Protein AF-A0AB33KJV0-F1 (afdb_monomer_lite)

Secondary structure (DSSP, 8-state):
----------------S----HHHHHHHHHHHHHH-EE-TTSSEEEESTT--TTT-HHHHHHHHHHHHHTT--EEPPPBTB-TT-EEEE--HHHHHHHTTT-

Organism: NCBI:txid3231512

pLDDT: mean 81.61, std 14.83, range [42.12, 93.19]

Foldseek 3Di:
DDDDDDDDPDPDDDDDDQDQDVVLLVLLLVQLLVAWDQDPVNFKTKGNFPDACPPCVPVLVSNVVSCVSNVWDWDQDDPPTHNSITITTDDVNSVVVNVVSD

Sequence (102 aa):
MTPLSSGDDQTDKPTGTDQLDQETVNRFCKIWADTGFNDPEDAHYVLFDGYTLDEDPEARAELLTLVRTLGLEHVDNPPGAAAGEVWVRTDPRIDAELGNWA

Radius of gyration: 19.05 Å; chains: 1; bounding box: 31×39×66 Å

Structure (mmCIF, N/CA/C/O backbone):
data_AF-A0AB33KJV0-F1
#
_entry.id   AF-A0AB33KJV0-F1
#
loop_
_atom_site.group_PDB
_atom_site.id
_atom_site.type_symbol
_atom_site.label_atom_id
_atom_site.label_alt_id
_atom_site.label_comp_id
_atom_site.label_asym_id
_atom_site.label_entity_id
_atom_site.label_seq_id
_atom_site.pdbx_PDB_ins_code
_atom_site.Cartn_x
_atom_site.Cartn_y
_atom_site.Cartn_z
_atom_site.occupancy
_atom_site.B_iso_or_equiv
_atom_site.auth_seq_id
_atom_site.auth_comp_id
_atom_site.auth_asym_id
_atom_site.auth_atom_id
_atom_site.pdbx_PDB_model_num
ATOM 1 N N . MET A 1 1 ? -14.574 23.330 52.990 1.00 47.62 1 MET A N 1
ATOM 2 C CA . MET A 1 1 ? -14.640 23.956 51.654 1.00 47.62 1 MET A CA 1
ATOM 3 C C . MET A 1 1 ? -13.831 23.078 50.724 1.00 47.62 1 MET A C 1
ATOM 5 O O . MET A 1 1 ? -12.613 23.085 50.806 1.00 47.62 1 MET A O 1
ATOM 9 N N . THR A 1 2 ? -14.508 22.235 49.958 1.00 48.59 2 THR A N 1
ATOM 10 C CA . THR A 1 2 ? -13.897 21.313 48.992 1.00 48.59 2 THR A CA 1
ATOM 11 C C . THR A 1 2 ? -13.881 22.018 47.636 1.00 48.59 2 THR A C 1
ATOM 13 O O . THR A 1 2 ? -14.916 22.595 47.291 1.00 48.59 2 THR A O 1
ATOM 16 N N . PRO A 1 3 ? -12.782 22.030 46.864 1.00 57.38 3 PRO A N 1
ATOM 17 C CA . PRO A 1 3 ? -12.858 22.481 45.484 1.00 57.38 3 PRO A CA 1
ATOM 18 C C . PRO A 1 3 ? -13.557 21.420 44.621 1.00 57.38 3 PRO A C 1
ATOM 20 O O . PRO A 1 3 ? -13.321 20.221 44.768 1.00 57.38 3 PRO A O 1
ATOM 23 N N . LEU A 1 4 ? -14.444 21.895 43.746 1.00 53.25 4 LEU A N 1
ATOM 24 C CA . LEU A 1 4 ? -15.029 21.154 42.633 1.00 53.25 4 LEU A CA 1
ATOM 25 C C . LEU A 1 4 ? -13.933 20.918 41.584 1.00 53.25 4 LEU A C 1
ATOM 27 O O . LEU A 1 4 ? -13.458 21.878 40.980 1.00 53.25 4 LEU A O 1
ATOM 31 N N . SER A 1 5 ? -13.551 19.662 41.353 1.00 50.78 5 SER A N 1
ATOM 32 C CA . SER A 1 5 ? -12.920 19.279 40.089 1.00 50.78 5 SER A CA 1
ATOM 33 C C . SER A 1 5 ? -14.026 19.182 39.044 1.00 50.78 5 SER A C 1
ATOM 35 O O . SER A 1 5 ? -14.888 18.307 39.137 1.00 50.78 5 SER A O 1
ATOM 37 N N . SER A 1 6 ? -14.032 20.124 38.097 1.00 57.28 6 SER A N 1
ATOM 38 C CA . SER A 1 6 ? -14.775 19.997 36.842 1.00 57.28 6 SER A CA 1
ATOM 39 C C . SER A 1 6 ? -14.405 18.670 36.204 1.00 57.28 6 SER A C 1
ATOM 41 O O . SER A 1 6 ? -13.223 18.395 36.019 1.00 57.28 6 SER A O 1
ATOM 43 N N . GLY A 1 7 ? -15.423 17.864 35.913 1.00 51.88 7 GLY A N 1
ATOM 44 C CA . GLY A 1 7 ? -15.266 16.634 35.164 1.00 51.88 7 GLY A CA 1
ATOM 45 C C . GLY A 1 7 ? -14.608 16.923 33.824 1.00 51.88 7 GLY A C 1
ATOM 46 O O . GLY A 1 7 ? -15.118 17.724 33.040 1.00 51.88 7 GLY A O 1
ATOM 47 N N . ASP A 1 8 ? -13.472 16.267 33.611 1.00 49.06 8 ASP A N 1
ATOM 48 C CA . ASP A 1 8 ? -12.983 15.883 32.301 1.00 49.06 8 ASP A CA 1
ATOM 49 C C . ASP A 1 8 ? -14.159 15.403 31.443 1.00 49.06 8 ASP A C 1
ATOM 51 O O . ASP A 1 8 ? -14.937 14.527 31.837 1.00 49.06 8 ASP A O 1
ATOM 55 N N . ASP A 1 9 ? -14.292 16.040 30.284 1.00 49.50 9 ASP A N 1
ATOM 56 C CA . ASP A 1 9 ? -15.187 15.653 29.208 1.00 49.50 9 ASP A CA 1
ATOM 57 C C . ASP A 1 9 ? -14.784 14.253 28.738 1.00 49.50 9 ASP A C 1
ATOM 59 O O . ASP A 1 9 ? -13.829 14.038 27.994 1.00 49.50 9 ASP A O 1
ATOM 63 N N . GLN A 1 10 ? -15.482 13.272 29.295 1.00 53.19 10 GLN A N 1
ATOM 64 C CA . GLN A 1 10 ? -15.349 11.870 28.970 1.00 53.19 10 GLN A CA 1
ATOM 65 C C . GLN A 1 10 ? -16.045 11.612 27.628 1.00 53.19 10 GLN A C 1
ATOM 67 O O . GLN A 1 10 ? -17.208 11.208 27.598 1.00 53.19 10 GLN A O 1
ATOM 72 N N . THR A 1 11 ? -15.329 11.772 26.513 1.00 55.00 11 THR A N 1
ATOM 73 C CA . THR A 1 11 ? -15.599 10.953 25.323 1.00 55.00 11 THR A CA 1
ATOM 74 C C . THR A 1 11 ? -14.868 9.627 25.464 1.00 55.00 11 THR A C 1
ATOM 76 O O . THR A 1 11 ? -13.700 9.467 25.116 1.00 55.00 11 THR A O 1
ATOM 79 N N . ASP A 1 12 ? -15.608 8.683 26.029 1.00 48.12 12 ASP A N 1
ATOM 80 C CA . ASP A 1 12 ? -15.352 7.252 26.024 1.00 48.12 12 ASP A CA 1
ATOM 81 C C . ASP A 1 12 ? -15.213 6.715 24.587 1.00 48.12 12 ASP A C 1
ATOM 83 O O . ASP A 1 12 ? -16.155 6.803 23.801 1.00 48.12 12 ASP A O 1
ATOM 87 N N . LYS A 1 13 ? -14.030 6.172 24.269 1.00 52.38 13 LYS A N 1
ATOM 88 C CA . LYS A 1 13 ? -13.837 4.775 23.833 1.00 52.38 13 LYS A CA 1
ATOM 89 C C . LYS A 1 13 ? -12.374 4.356 24.070 1.00 52.38 13 LYS A C 1
ATOM 91 O O . LYS A 1 13 ? -11.512 4.715 23.272 1.00 52.38 13 LYS A O 1
ATOM 96 N N . PRO A 1 14 ? -12.052 3.595 25.129 1.00 67.81 14 PRO A N 1
ATOM 97 C CA . PRO A 1 14 ? -10.741 2.964 25.266 1.00 67.81 14 PRO A CA 1
ATOM 98 C C . PRO A 1 14 ? -10.772 1.520 24.726 1.00 67.81 14 PRO A C 1
ATOM 100 O O . PRO A 1 14 ? -11.686 0.798 25.098 1.00 67.81 14 PRO A O 1
ATOM 103 N N . THR A 1 15 ? -9.788 1.125 23.889 1.00 46.06 15 THR A N 1
ATOM 104 C CA . THR A 1 15 ? -9.179 -0.229 23.652 1.00 46.06 15 THR A CA 1
ATOM 105 C C . THR A 1 15 ? -8.803 -0.401 22.166 1.00 46.06 15 THR A C 1
ATOM 107 O O . THR A 1 15 ? -9.675 -0.243 21.327 1.00 46.06 15 THR A O 1
ATOM 110 N N . GLY A 1 16 ? -7.588 -0.755 21.735 1.00 42.12 16 GLY A N 1
ATOM 111 C CA . GLY A 1 16 ? -6.451 -1.350 22.432 1.00 42.12 16 GLY A CA 1
ATOM 112 C C . GLY A 1 16 ? -5.116 -1.105 21.708 1.00 42.12 16 GLY A C 1
ATOM 113 O O . GLY A 1 16 ? -4.998 -0.256 20.839 1.00 42.12 16 GLY A O 1
ATOM 114 N N . THR A 1 17 ? -4.102 -1.840 22.132 1.00 48.47 17 THR A N 1
ATOM 115 C CA . THR A 1 17 ? -2.652 -1.758 21.873 1.00 48.47 17 THR A CA 1
ATOM 116 C C . THR A 1 17 ? -2.151 -1.855 20.409 1.00 48.47 17 THR A C 1
ATOM 118 O O . THR A 1 17 ? -1.069 -2.386 20.190 1.00 48.47 17 THR A O 1
ATOM 121 N N . ASP A 1 18 ? -2.881 -1.363 19.403 1.00 53.22 18 ASP A N 1
ATOM 122 C CA . ASP A 1 18 ? -2.648 -1.710 17.988 1.00 53.22 18 ASP A CA 1
ATOM 123 C C . ASP A 1 18 ? -3.180 -0.648 16.992 1.00 53.22 18 ASP A C 1
ATOM 125 O O . ASP A 1 18 ? -3.864 -0.959 16.024 1.00 53.22 18 ASP A O 1
ATOM 129 N N . GLN A 1 19 ? -2.946 0.643 17.248 1.00 61.69 19 GLN A N 1
ATOM 130 C CA . GLN A 1 19 ? -3.383 1.714 16.342 1.00 61.69 19 GLN A CA 1
ATOM 131 C C . GLN A 1 19 ? -2.229 2.101 15.411 1.00 61.69 19 GLN A C 1
ATOM 133 O O . GLN A 1 19 ? -1.271 2.735 15.851 1.00 61.69 19 GLN A O 1
ATOM 138 N N . LEU A 1 20 ? -2.307 1.706 14.139 1.00 73.69 20 LEU A N 1
ATOM 139 C CA . LEU A 1 20 ? -1.394 2.199 13.106 1.00 73.69 20 LEU A CA 1
ATOM 140 C C . LEU A 1 20 ? -1.591 3.711 12.918 1.00 73.69 20 LEU A C 1
ATOM 142 O O . LEU A 1 20 ? -2.713 4.214 13.008 1.00 73.69 20 LEU A O 1
ATOM 146 N N . ASP A 1 21 ? -0.506 4.441 12.651 1.00 85.50 21 ASP A N 1
ATOM 147 C CA . ASP A 1 21 ? -0.571 5.869 12.342 1.00 85.50 21 ASP A CA 1
ATOM 148 C C . ASP A 1 21 ? -1.465 6.109 11.118 1.00 85.50 21 ASP A C 1
ATOM 150 O O . ASP A 1 21 ? -1.093 5.785 9.989 1.00 85.50 21 ASP A O 1
ATOM 154 N N . GLN A 1 22 ? -2.638 6.709 11.332 1.00 84.44 22 GLN A N 1
ATOM 155 C CA . GLN A 1 22 ? -3.653 6.881 10.289 1.00 84.44 22 GLN A CA 1
ATOM 156 C C . GLN A 1 22 ? -3.134 7.679 9.085 1.00 84.44 22 GLN A C 1
ATOM 158 O O . GLN A 1 22 ? -3.489 7.378 7.950 1.00 84.44 22 GLN A O 1
ATOM 163 N N . GLU A 1 23 ? -2.271 8.678 9.303 1.00 89.38 23 GLU A N 1
ATOM 164 C CA . GLU A 1 23 ? -1.619 9.409 8.209 1.00 89.38 23 GLU A CA 1
ATOM 165 C C . GLU A 1 23 ? -0.711 8.500 7.372 1.00 89.38 23 GLU A C 1
ATOM 167 O O . GLU A 1 23 ? -0.697 8.596 6.145 1.00 89.38 23 GLU A O 1
ATOM 172 N N . THR A 1 24 ? 0.026 7.603 8.027 1.00 91.12 24 THR A N 1
ATOM 173 C CA . THR A 1 24 ? 0.911 6.630 7.378 1.00 91.12 24 THR A CA 1
ATOM 174 C C . THR A 1 24 ? 0.094 5.619 6.579 1.00 91.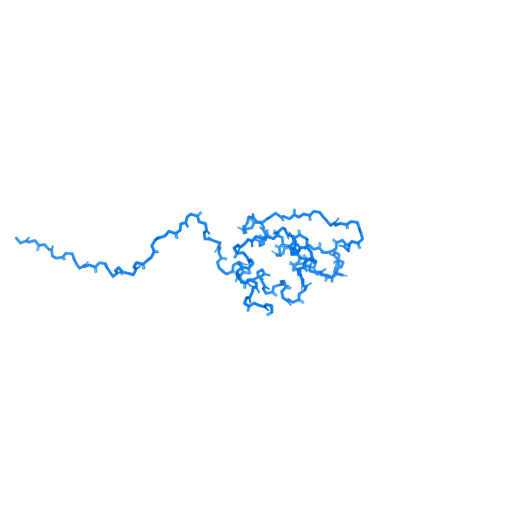12 24 THR A C 1
ATOM 176 O O . THR A 1 24 ? 0.421 5.354 5.424 1.00 91.12 24 THR A O 1
ATOM 179 N N . VAL A 1 25 ? -1.007 5.118 7.150 1.00 90.94 25 VAL A N 1
ATOM 180 C CA . VAL A 1 25 ? -1.940 4.218 6.456 1.00 90.94 25 VAL A CA 1
ATOM 181 C C . VAL A 1 25 ? -2.573 4.911 5.251 1.00 90.94 25 VAL A C 1
ATOM 183 O O . VAL A 1 25 ? -2.592 4.346 4.163 1.00 90.94 25 VAL A O 1
ATOM 186 N N . ASN A 1 26 ? -3.025 6.156 5.403 1.00 90.88 26 ASN A N 1
ATOM 187 C CA . ASN A 1 26 ? -3.630 6.937 4.323 1.00 90.88 26 ASN A CA 1
ATOM 188 C C . ASN A 1 26 ? -2.648 7.150 3.160 1.00 90.88 26 ASN A C 1
ATOM 190 O O . ASN A 1 26 ? -3.008 6.943 2.003 1.00 90.88 26 ASN A O 1
ATOM 194 N N . ARG A 1 27 ? -1.385 7.489 3.459 1.00 92.12 27 ARG A N 1
ATOM 195 C CA . ARG A 1 27 ? -0.332 7.608 2.437 1.00 92.12 27 ARG A CA 1
ATOM 196 C C . ARG A 1 27 ? -0.047 6.279 1.751 1.00 92.12 27 ARG A C 1
ATOM 198 O O . ARG A 1 27 ? 0.045 6.257 0.529 1.00 92.12 27 ARG A O 1
ATOM 205 N N . PHE A 1 28 ? 0.045 5.188 2.510 1.00 93.00 28 PHE A N 1
ATOM 206 C CA . PHE A 1 28 ? 0.231 3.852 1.948 1.00 93.00 28 PHE A CA 1
ATOM 207 C C . PHE A 1 28 ? -0.913 3.482 0.994 1.00 93.00 28 PHE A C 1
ATOM 209 O O . PHE A 1 28 ? -0.656 3.154 -0.160 1.00 93.00 28 PHE A O 1
ATOM 216 N N . CYS A 1 29 ? -2.167 3.614 1.442 1.00 91.25 29 CYS A N 1
ATOM 217 C CA . CYS A 1 29 ? -3.352 3.303 0.636 1.00 91.25 29 CYS A CA 1
ATOM 218 C C . CYS A 1 29 ? -3.429 4.175 -0.620 1.00 91.25 29 CYS A C 1
ATOM 220 O O . CYS A 1 29 ? -3.797 3.692 -1.684 1.00 91.25 29 CYS A O 1
ATOM 222 N N . LYS A 1 30 ? -3.029 5.448 -0.523 1.00 91.81 30 LYS A N 1
ATOM 223 C CA . LYS A 1 30 ? -2.964 6.353 -1.671 1.00 91.81 30 LYS A CA 1
ATOM 224 C C . LYS A 1 30 ? -1.940 5.899 -2.715 1.00 91.81 30 LYS A C 1
ATOM 226 O O . LYS A 1 30 ? -2.254 5.920 -3.897 1.00 91.81 30 LYS A O 1
ATOM 231 N N . ILE A 1 31 ? -0.731 5.515 -2.296 1.00 91.88 31 ILE A N 1
ATOM 232 C CA . ILE A 1 31 ? 0.309 5.012 -3.214 1.00 91.88 31 ILE A CA 1
ATOM 233 C C . ILE A 1 31 ? -0.144 3.695 -3.845 1.00 91.88 31 ILE A C 1
ATOM 235 O O . ILE A 1 31 ? 0.004 3.507 -5.051 1.00 91.88 31 ILE A O 1
ATOM 239 N N . TRP A 1 32 ? -0.734 2.807 -3.042 1.00 92.62 32 TRP A N 1
ATOM 240 C CA . TRP A 1 32 ? -1.316 1.558 -3.522 1.00 92.62 32 TRP A CA 1
ATOM 241 C C . TRP A 1 32 ? -2.404 1.804 -4.570 1.00 92.62 32 TRP A C 1
ATOM 243 O O . TRP A 1 32 ? -2.354 1.202 -5.629 1.00 92.62 32 TRP A O 1
ATOM 253 N N . ALA A 1 33 ? -3.327 2.737 -4.336 1.00 91.12 33 ALA A N 1
ATOM 254 C CA . ALA A 1 33 ? -4.406 3.023 -5.281 1.00 91.12 33 ALA A CA 1
ATOM 255 C C . ALA A 1 33 ? -3.907 3.632 -6.606 1.00 91.12 33 ALA A C 1
ATOM 257 O O . ALA A 1 33 ? -4.570 3.503 -7.630 1.00 91.12 33 ALA A O 1
ATOM 258 N N . ASP A 1 34 ? -2.758 4.315 -6.589 1.00 90.25 34 ASP A N 1
ATOM 259 C CA . ASP A 1 34 ? -2.169 4.949 -7.773 1.00 90.25 34 ASP A CA 1
ATOM 260 C C . ASP A 1 34 ? -1.321 3.973 -8.608 1.00 90.25 34 ASP A C 1
ATOM 262 O O . ASP A 1 34 ? -1.316 4.044 -9.834 1.00 90.25 34 ASP A O 1
ATOM 266 N N . THR A 1 35 ? -0.621 3.045 -7.947 1.00 90.12 35 THR A N 1
ATOM 267 C CA . THR A 1 35 ? 0.454 2.243 -8.566 1.00 90.12 35 THR A CA 1
ATOM 268 C C . THR A 1 35 ? 0.320 0.734 -8.371 1.00 90.12 35 THR A C 1
ATOM 270 O O . THR A 1 35 ? 1.180 -0.022 -8.826 1.00 90.12 35 THR A O 1
ATOM 273 N N . GLY A 1 36 ? -0.691 0.280 -7.638 1.00 90.25 36 GLY A N 1
ATOM 274 C CA . GLY A 1 36 ? -0.757 -1.069 -7.100 1.00 90.25 36 GLY A CA 1
ATOM 275 C C . GLY A 1 36 ? -2.126 -1.726 -7.202 1.00 90.25 36 GLY A C 1
ATOM 276 O O . GLY A 1 36 ? -3.100 -1.160 -7.694 1.00 90.25 36 GLY A O 1
ATOM 277 N N . PHE A 1 37 ? -2.166 -2.976 -6.756 1.00 90.12 37 PHE A N 1
ATOM 278 C CA . PHE A 1 37 ? -3.350 -3.822 -6.715 1.00 90.12 37 PHE A CA 1
ATOM 279 C C . PHE A 1 37 ? -3.178 -4.924 -5.654 1.00 90.12 37 PHE A C 1
ATOM 281 O O . PHE A 1 37 ? -2.096 -5.104 -5.085 1.00 90.12 37 PHE A O 1
ATOM 288 N N . ASN A 1 38 ? -4.251 -5.651 -5.342 1.00 89.69 38 ASN A N 1
ATOM 289 C CA . ASN A 1 38 ? -4.164 -6.857 -4.517 1.00 89.69 38 ASN A CA 1
ATOM 290 C C . ASN A 1 38 ? -3.826 -8.055 -5.398 1.00 89.69 38 ASN A C 1
ATOM 292 O O . ASN A 1 38 ? -4.470 -8.268 -6.427 1.00 89.69 38 ASN A O 1
ATOM 296 N N . ASP A 1 39 ? -2.854 -8.859 -4.975 1.00 88.44 39 ASP A N 1
ATOM 297 C CA . ASP A 1 39 ? -2.595 -10.159 -5.589 1.00 88.44 39 ASP A CA 1
ATOM 298 C C . ASP A 1 39 ? -3.894 -11.000 -5.646 1.00 88.44 39 ASP A C 1
ATOM 300 O O . ASP A 1 39 ? -4.720 -10.899 -4.740 1.00 88.44 39 ASP A O 1
ATOM 304 N N . PRO A 1 40 ? -4.111 -11.832 -6.683 1.00 85.69 40 PRO A N 1
ATOM 305 C CA . PRO A 1 40 ? -5.310 -12.667 -6.824 1.00 85.69 40 PRO A CA 1
ATOM 306 C C . PRO A 1 40 ? -5.611 -13.615 -5.651 1.00 85.69 40 PRO A C 1
ATOM 308 O O . PRO A 1 40 ? -6.733 -14.116 -5.571 1.00 85.69 40 PRO A O 1
ATOM 311 N N . GLU A 1 41 ? -4.645 -13.909 -4.777 1.00 87.75 41 GLU A N 1
ATOM 312 C CA . GLU A 1 41 ? -4.859 -14.679 -3.547 1.00 87.75 41 GLU A CA 1
ATOM 313 C C . GLU A 1 41 ? -5.193 -13.792 -2.328 1.00 87.75 41 GLU A C 1
ATOM 315 O O . GLU A 1 41 ? -5.359 -14.318 -1.226 1.00 87.75 41 GLU A O 1
ATOM 320 N N . ASP A 1 42 ? -5.253 -12.463 -2.499 1.00 86.00 42 ASP A N 1
ATOM 321 C CA . ASP A 1 42 ? -5.394 -11.436 -1.449 1.00 86.00 42 ASP A CA 1
ATOM 322 C C . ASP A 1 42 ? -4.371 -11.610 -0.302 1.00 86.00 42 ASP A C 1
ATOM 324 O O . ASP A 1 42 ? -4.570 -11.210 0.849 1.00 86.00 42 ASP A O 1
ATOM 328 N N . ALA A 1 43 ? -3.231 -12.229 -0.621 1.00 90.06 43 ALA A N 1
ATOM 329 C CA . ALA A 1 43 ? -2.155 -12.513 0.324 1.00 90.06 43 ALA A CA 1
ATOM 330 C C . ALA A 1 43 ? -1.107 -11.390 0.379 1.00 90.06 43 ALA A C 1
ATOM 332 O O . ALA A 1 43 ? -0.426 -11.225 1.398 1.00 90.06 43 ALA A O 1
ATOM 333 N N . HIS A 1 44 ? -0.987 -10.607 -0.700 1.00 92.75 44 HIS A N 1
ATOM 334 C CA . HIS A 1 44 ? -0.018 -9.521 -0.813 1.00 92.75 44 HIS A CA 1
ATOM 335 C C . HIS A 1 44 ? -0.614 -8.291 -1.510 1.00 92.75 44 HIS A C 1
ATOM 337 O O . HIS A 1 44 ? -1.342 -8.402 -2.494 1.00 92.75 44 HIS A O 1
ATOM 343 N N . TYR A 1 45 ? -0.246 -7.112 -1.017 1.00 92.50 45 TYR A N 1
ATOM 344 C CA . TYR A 1 45 ? -0.373 -5.847 -1.724 1.00 92.50 45 TYR A CA 1
ATOM 345 C C . TYR A 1 45 ? 0.806 -5.724 -2.691 1.00 92.50 45 TYR A C 1
ATOM 347 O O . TYR A 1 45 ? 1.964 -5.724 -2.259 1.00 92.50 45 TYR A O 1
ATOM 355 N N . VAL A 1 46 ? 0.514 -5.620 -3.984 1.00 92.31 46 VAL A N 1
ATOM 356 C CA . VAL A 1 46 ? 1.508 -5.390 -5.037 1.00 92.31 46 VAL A CA 1
ATOM 357 C C . VAL A 1 46 ? 1.500 -3.901 -5.353 1.00 92.31 46 VAL A C 1
ATOM 359 O O . VAL A 1 46 ? 0.471 -3.365 -5.748 1.00 92.31 46 VAL A O 1
ATOM 362 N N . LEU A 1 47 ? 2.619 -3.211 -5.139 1.00 92.75 47 LEU A N 1
ATOM 363 C CA . LEU A 1 47 ? 2.779 -1.788 -5.450 1.00 92.75 47 LEU A CA 1
ATOM 364 C C . LEU A 1 47 ? 3.841 -1.590 -6.524 1.00 92.75 47 LEU A C 1
ATOM 366 O O . LEU A 1 47 ? 4.793 -2.372 -6.596 1.00 92.75 47 LEU A O 1
ATOM 370 N N . PHE A 1 48 ? 3.715 -0.501 -7.286 1.00 90.50 48 PHE A N 1
ATOM 371 C CA . PHE A 1 48 ? 4.589 -0.204 -8.420 1.00 90.50 48 PHE A CA 1
ATOM 372 C C . PHE A 1 48 ? 4.572 -1.328 -9.471 1.00 90.50 48 PHE A C 1
ATOM 374 O O . PHE A 1 48 ? 5.625 -1.769 -9.934 1.00 90.50 48 PHE A O 1
ATOM 381 N N . ASP A 1 49 ? 3.373 -1.806 -9.821 1.00 86.62 49 ASP A N 1
ATOM 382 C CA . ASP A 1 49 ? 3.178 -2.844 -10.840 1.00 86.62 49 ASP A CA 1
ATOM 383 C C . ASP A 1 49 ? 3.884 -2.470 -12.148 1.00 86.62 49 ASP A C 1
ATOM 385 O O . ASP A 1 49 ? 3.657 -1.400 -12.713 1.00 86.62 49 ASP A O 1
ATOM 389 N N . GLY A 1 50 ? 4.778 -3.341 -12.619 1.00 83.00 50 GLY A N 1
ATOM 390 C CA . GLY A 1 50 ? 5.530 -3.123 -13.852 1.00 83.00 50 GLY A CA 1
ATOM 391 C C . GLY A 1 50 ? 6.619 -2.043 -13.793 1.00 83.00 50 GLY A C 1
ATOM 392 O O . GLY A 1 50 ? 7.305 -1.858 -14.800 1.00 83.00 50 GLY A O 1
ATOM 393 N N . TYR A 1 51 ? 6.836 -1.374 -12.655 1.00 86.69 51 TYR A N 1
ATOM 394 C CA . TYR A 1 51 ? 7.908 -0.385 -12.517 1.00 86.69 51 TYR A CA 1
ATOM 395 C C . TYR A 1 51 ? 9.275 -1.057 -12.372 1.00 86.69 51 TYR A C 1
ATOM 397 O O . TYR A 1 51 ? 9.464 -2.112 -11.752 1.00 86.69 51 TYR A O 1
ATOM 405 N N . THR A 1 52 ? 10.284 -0.373 -12.889 1.00 86.94 52 THR A N 1
ATOM 406 C CA . THR A 1 52 ? 11.698 -0.681 -12.699 1.00 86.94 52 THR A CA 1
ATOM 407 C C . THR A 1 52 ? 12.287 0.098 -11.519 1.00 86.94 52 THR A C 1
ATOM 409 O O . THR A 1 52 ? 11.719 1.068 -11.026 1.00 86.94 52 THR A O 1
ATOM 412 N N . LEU A 1 53 ? 13.468 -0.316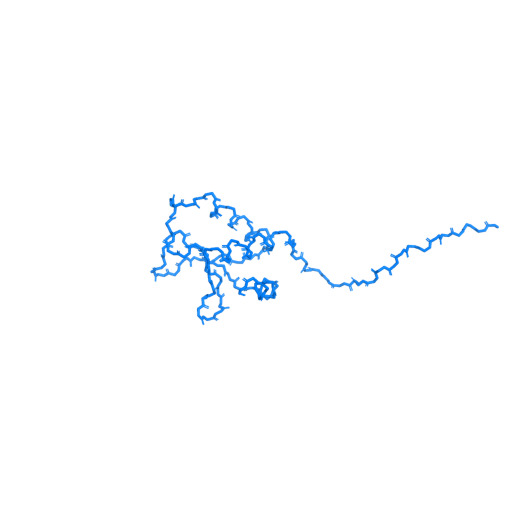 -11.048 1.00 83.56 53 LEU A N 1
ATOM 413 C CA . LEU A 1 53 ? 14.160 0.341 -9.929 1.00 83.56 53 LEU A CA 1
ATOM 414 C C . LEU A 1 53 ? 14.540 1.811 -10.195 1.00 83.56 53 LEU A C 1
ATOM 416 O O . LEU A 1 53 ? 14.842 2.523 -9.239 1.00 83.56 53 LEU A O 1
ATOM 420 N N . ASP A 1 54 ? 14.576 2.232 -11.462 1.00 86.31 54 ASP A N 1
ATOM 421 C CA . ASP A 1 54 ? 15.018 3.568 -11.885 1.00 86.31 54 ASP A CA 1
ATOM 422 C C . ASP A 1 54 ? 13.852 4.516 -12.199 1.00 86.31 54 ASP A C 1
ATOM 424 O O . ASP A 1 54 ? 14.063 5.722 -12.235 1.00 86.31 54 ASP A O 1
ATOM 428 N N . GLU A 1 55 ? 12.633 3.997 -12.396 1.00 87.56 55 GLU A N 1
ATOM 429 C CA . GLU A 1 55 ? 11.469 4.832 -12.730 1.00 87.56 55 GLU A CA 1
ATOM 430 C C . GLU A 1 55 ? 11.135 5.813 -11.605 1.00 87.56 55 GLU A C 1
ATOM 432 O O . GLU A 1 55 ? 11.109 7.017 -11.842 1.00 87.56 55 GLU A O 1
ATOM 437 N N . ASP A 1 56 ? 10.980 5.317 -10.373 1.00 86.56 56 ASP A N 1
ATOM 438 C CA . ASP A 1 56 ? 10.635 6.146 -9.213 1.00 86.56 56 ASP A CA 1
ATOM 439 C C . ASP A 1 56 ? 11.317 5.648 -7.921 1.00 86.56 56 ASP A C 1
ATOM 441 O O . ASP A 1 56 ? 10.673 5.138 -6.994 1.00 86.56 56 ASP A O 1
ATOM 445 N N . PRO A 1 57 ? 12.651 5.797 -7.808 1.00 87.75 57 PRO A N 1
ATOM 446 C CA . PRO A 1 57 ? 13.392 5.344 -6.632 1.00 87.75 57 PRO A CA 1
ATOM 447 C C . PRO A 1 57 ? 12.989 6.096 -5.354 1.00 87.75 57 PRO A C 1
ATOM 449 O O . PRO A 1 57 ? 13.060 5.530 -4.260 1.00 87.75 57 PRO A O 1
ATOM 452 N N . GLU A 1 58 ? 12.549 7.352 -5.476 1.00 89.81 58 GLU A N 1
ATOM 453 C CA . GLU A 1 58 ? 12.113 8.189 -4.352 1.00 89.81 58 GLU A CA 1
ATOM 454 C C . GLU A 1 58 ? 10.782 7.700 -3.768 1.00 89.81 58 GLU A C 1
ATOM 456 O O . GLU A 1 58 ? 10.699 7.440 -2.565 1.00 89.81 58 GLU A O 1
ATOM 461 N N . ALA A 1 59 ? 9.770 7.491 -4.617 1.00 88.38 59 ALA A N 1
ATOM 462 C CA . ALA A 1 59 ? 8.468 6.983 -4.188 1.00 88.38 59 ALA A CA 1
ATOM 463 C C . ALA A 1 59 ? 8.583 5.559 -3.622 1.00 88.38 59 ALA A C 1
ATOM 465 O O . ALA A 1 59 ? 7.983 5.235 -2.594 1.00 88.38 59 ALA A O 1
ATOM 466 N N . ARG A 1 60 ? 9.436 4.719 -4.221 1.00 89.88 60 ARG A N 1
ATOM 467 C CA . ARG A 1 60 ? 9.731 3.377 -3.706 1.00 89.88 60 ARG A CA 1
ATOM 468 C C . ARG A 1 60 ? 10.397 3.415 -2.328 1.00 89.88 60 ARG A C 1
ATOM 470 O O . ARG A 1 60 ? 10.041 2.637 -1.442 1.00 89.88 60 ARG A O 1
ATOM 477 N N . ALA A 1 61 ? 11.363 4.310 -2.118 1.00 91.69 61 ALA A N 1
ATOM 478 C CA . ALA A 1 61 ? 12.014 4.476 -0.819 1.00 91.69 61 ALA A CA 1
ATOM 479 C C . ALA A 1 61 ? 11.048 5.007 0.254 1.00 91.69 61 ALA A C 1
ATOM 481 O O . ALA A 1 61 ? 11.113 4.568 1.411 1.00 91.69 61 ALA A O 1
ATOM 482 N N . GLU A 1 62 ? 10.137 5.909 -0.123 1.00 91.75 62 GLU A N 1
ATOM 483 C CA . GLU A 1 62 ? 9.046 6.364 0.741 1.00 91.75 62 GLU A CA 1
ATOM 484 C C . GLU A 1 62 ? 8.147 5.189 1.135 1.00 91.75 62 GLU A C 1
ATOM 486 O O . GLU A 1 62 ? 7.966 4.941 2.329 1.00 91.75 62 GLU A O 1
ATOM 491 N N . LEU A 1 63 ? 7.676 4.398 0.168 1.00 92.00 63 LEU A N 1
ATOM 492 C CA . LEU A 1 63 ? 6.835 3.232 0.432 1.00 92.00 63 LEU A CA 1
ATOM 493 C C . LEU A 1 63 ? 7.503 2.244 1.395 1.00 92.00 63 LEU A C 1
ATOM 495 O O . LEU A 1 63 ? 6.904 1.852 2.393 1.00 92.00 63 LEU A O 1
ATOM 499 N N . LEU A 1 64 ? 8.766 1.883 1.156 1.00 91.25 64 LEU A N 1
ATOM 500 C CA . LEU A 1 64 ? 9.519 0.989 2.047 1.00 91.25 64 LEU A CA 1
ATOM 501 C C . LEU A 1 64 ? 9.692 1.569 3.457 1.00 91.25 64 LEU A C 1
ATOM 503 O O . LEU A 1 64 ? 9.881 0.835 4.431 1.00 91.25 64 LEU A O 1
ATOM 507 N N . THR A 1 65 ? 9.671 2.892 3.590 1.00 92.88 65 THR A N 1
ATOM 508 C CA . THR A 1 65 ? 9.665 3.560 4.892 1.00 92.88 65 THR A CA 1
ATOM 509 C C . THR A 1 65 ? 8.293 3.440 5.550 1.00 92.88 65 THR A C 1
ATOM 511 O O . THR A 1 65 ? 8.239 3.045 6.710 1.00 92.88 65 THR A O 1
ATOM 514 N N . LEU A 1 66 ? 7.198 3.678 4.819 1.00 92.38 66 LEU A N 1
ATOM 515 C CA . LEU A 1 66 ? 5.827 3.494 5.315 1.00 92.38 66 LEU A CA 1
ATOM 516 C C . LEU A 1 66 ? 5.584 2.052 5.776 1.00 92.38 66 LEU A C 1
ATOM 518 O O . LEU A 1 66 ? 5.133 1.846 6.896 1.00 92.38 66 LEU A O 1
ATOM 522 N N . VAL A 1 67 ? 5.963 1.060 4.967 1.00 91.88 67 VAL A N 1
ATOM 523 C CA . VAL A 1 67 ? 5.847 -0.376 5.284 1.00 91.88 67 VAL A CA 1
ATOM 524 C C . VAL A 1 67 ? 6.542 -0.707 6.606 1.00 91.88 67 VAL A C 1
ATOM 526 O O . VAL A 1 67 ? 5.948 -1.336 7.478 1.00 91.88 67 VAL A O 1
ATOM 529 N N . ARG A 1 68 ? 7.771 -0.211 6.806 1.00 90.69 68 ARG A N 1
ATOM 530 C CA . ARG A 1 68 ? 8.514 -0.398 8.064 1.00 90.69 68 ARG A CA 1
ATOM 531 C C . ARG A 1 68 ? 7.870 0.323 9.245 1.00 90.69 68 ARG A C 1
ATOM 533 O O . ARG A 1 68 ? 7.809 -0.252 10.326 1.00 90.69 68 ARG A O 1
ATOM 540 N N . THR A 1 69 ? 7.388 1.549 9.050 1.00 90.81 69 THR A N 1
ATOM 541 C CA . THR A 1 69 ? 6.692 2.327 10.089 1.00 90.81 69 THR A CA 1
ATOM 542 C C . THR A 1 69 ? 5.403 1.642 10.533 1.00 90.81 69 THR A C 1
ATOM 544 O O . THR A 1 69 ? 5.116 1.589 11.723 1.00 90.81 69 THR A O 1
ATOM 547 N N . LEU A 1 70 ? 4.657 1.069 9.588 1.00 88.94 70 LEU A N 1
ATOM 548 C CA . LEU A 1 70 ? 3.433 0.314 9.852 1.00 88.94 70 LEU A CA 1
ATOM 549 C C . LEU A 1 70 ? 3.710 -1.086 10.430 1.00 88.94 70 LEU A C 1
ATOM 551 O O . LEU A 1 70 ? 2.785 -1.772 10.855 1.00 88.94 70 LEU A O 1
ATOM 555 N N . GLY A 1 71 ? 4.972 -1.528 10.449 1.00 90.44 71 GLY A N 1
ATOM 556 C CA . GLY A 1 71 ? 5.342 -2.875 10.880 1.00 90.44 71 GLY A CA 1
ATOM 557 C C . GLY A 1 71 ? 4.834 -3.972 9.942 1.00 90.44 71 GLY A C 1
ATOM 558 O O . GLY A 1 71 ? 4.628 -5.099 10.385 1.00 90.44 71 GLY A O 1
ATOM 559 N N . LEU A 1 72 ? 4.610 -3.641 8.669 1.00 90.50 72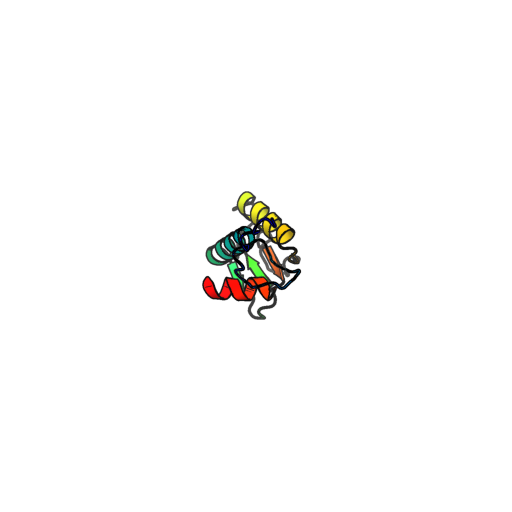 LEU A N 1
ATOM 560 C CA . LEU A 1 72 ? 4.189 -4.590 7.644 1.00 90.50 72 LEU A CA 1
ATOM 561 C C . LEU A 1 72 ? 5.385 -5.409 7.147 1.00 90.50 72 LEU A C 1
ATOM 563 O O . LEU A 1 72 ? 6.521 -4.930 7.087 1.00 90.50 72 LEU A O 1
ATOM 567 N N . GLU A 1 73 ? 5.117 -6.654 6.763 1.00 91.31 73 GLU A N 1
ATOM 568 C CA . GLU A 1 73 ? 6.132 -7.558 6.229 1.00 91.31 73 GLU A CA 1
ATOM 569 C C . GLU A 1 73 ? 6.317 -7.308 4.727 1.00 91.31 73 GLU A C 1
ATOM 571 O O . GLU A 1 73 ? 5.426 -7.577 3.925 1.00 91.31 73 GLU A O 1
ATOM 576 N N . HIS A 1 74 ? 7.482 -6.780 4.347 1.00 90.81 74 HIS A N 1
ATOM 577 C CA . HIS A 1 74 ? 7.911 -6.717 2.951 1.00 90.81 74 HIS A CA 1
ATOM 578 C C . HIS A 1 74 ? 8.455 -8.083 2.522 1.00 90.81 74 HIS A C 1
ATOM 580 O O . HIS A 1 74 ? 9.346 -8.616 3.188 1.00 90.81 74 HIS A O 1
ATOM 586 N N . VAL A 1 75 ? 7.952 -8.621 1.413 1.00 89.81 75 VAL A N 1
ATOM 587 C CA . VAL A 1 75 ? 8.392 -9.900 0.843 1.00 89.81 75 VAL A CA 1
ATOM 588 C C . VAL A 1 75 ? 9.207 -9.669 -0.426 1.00 89.81 75 VAL A C 1
ATOM 590 O O . VAL A 1 75 ? 9.024 -8.679 -1.130 1.00 89.81 75 VAL A O 1
ATOM 593 N N . ASP A 1 76 ? 10.135 -10.581 -0.709 1.00 86.62 76 ASP A N 1
ATOM 594 C CA . ASP A 1 76 ? 10.900 -10.540 -1.953 1.00 86.62 76 ASP A CA 1
ATOM 595 C C . ASP A 1 76 ? 9.997 -10.785 -3.167 1.00 86.62 76 ASP A C 1
ATOM 597 O O . ASP A 1 76 ? 9.066 -11.594 -3.127 1.00 86.62 76 ASP A O 1
ATOM 601 N N . ASN A 1 77 ? 10.319 -10.108 -4.268 1.00 83.94 77 ASN A N 1
ATOM 602 C CA . ASN A 1 77 ? 9.589 -10.211 -5.523 1.00 83.94 77 ASN A CA 1
ATOM 603 C C . ASN A 1 77 ? 9.560 -11.667 -6.027 1.00 83.94 77 ASN A C 1
ATOM 605 O O . ASN A 1 77 ? 10.617 -12.310 -6.123 1.00 83.94 77 ASN A O 1
ATOM 609 N N . PRO A 1 78 ? 8.380 -12.196 -6.399 1.00 83.81 78 PRO A N 1
ATOM 610 C CA . PRO A 1 78 ? 8.278 -13.523 -6.980 1.00 83.81 78 PRO A CA 1
ATOM 611 C C . PRO A 1 78 ? 8.987 -13.589 -8.342 1.00 83.81 78 PRO A C 1
ATOM 613 O O . PRO A 1 78 ? 9.206 -12.572 -9.009 1.00 83.81 78 PRO A O 1
ATOM 616 N N . PRO A 1 79 ? 9.350 -14.796 -8.805 1.00 82.81 79 PRO A N 1
ATOM 617 C CA . PRO A 1 79 ? 9.989 -14.963 -10.103 1.00 82.81 79 PRO A CA 1
ATOM 618 C C . PRO A 1 79 ? 9.061 -14.489 -11.228 1.00 82.81 79 PRO A C 1
ATOM 620 O O . PRO A 1 79 ? 8.020 -15.091 -11.478 1.00 82.81 79 PRO A O 1
ATOM 623 N N . GLY A 1 80 ? 9.474 -13.436 -11.934 1.00 82.19 80 GLY A N 1
ATOM 624 C CA . GLY A 1 80 ? 8.714 -12.835 -13.034 1.00 82.19 80 GLY A CA 1
ATOM 625 C C . GLY A 1 80 ? 8.161 -11.444 -12.729 1.00 82.19 80 GLY A C 1
ATOM 626 O O . GLY A 1 80 ? 7.831 -10.740 -13.678 1.00 82.19 80 GLY A O 1
ATOM 627 N N . ALA A 1 81 ? 8.135 -11.031 -11.458 1.00 85.12 81 ALA A N 1
ATOM 628 C CA . ALA A 1 81 ? 7.878 -9.645 -11.084 1.00 85.12 81 ALA A CA 1
ATOM 629 C C . ALA A 1 81 ? 9.069 -8.749 -11.470 1.00 85.12 81 ALA A C 1
ATOM 631 O O . ALA A 1 81 ? 10.240 -9.150 -11.394 1.00 85.12 81 ALA A O 1
ATOM 632 N N . ALA A 1 82 ? 8.773 -7.528 -11.894 1.00 86.56 82 ALA A N 1
ATOM 633 C CA . ALA A 1 82 ? 9.737 -6.470 -12.105 1.00 86.56 82 ALA A CA 1
ATOM 634 C C . ALA A 1 82 ? 10.462 -6.150 -10.793 1.00 86.56 82 ALA A C 1
ATOM 636 O O . ALA A 1 82 ? 9.893 -6.167 -9.705 1.00 86.56 82 ALA A O 1
ATOM 637 N N . ALA A 1 83 ? 11.752 -5.830 -10.896 1.00 85.50 83 ALA A N 1
ATOM 638 C CA . ALA A 1 83 ? 12.586 -5.558 -9.727 1.00 85.50 83 ALA A CA 1
ATOM 639 C C . ALA A 1 83 ? 12.166 -4.291 -8.954 1.00 85.50 83 ALA A C 1
ATOM 641 O O . ALA A 1 83 ? 12.583 -4.114 -7.809 1.00 85.50 83 ALA A O 1
ATOM 642 N N . GLY A 1 84 ? 11.406 -3.389 -9.589 1.00 85.88 84 GLY A N 1
ATOM 643 C CA . GLY A 1 84 ? 10.882 -2.182 -8.955 1.00 85.88 84 GLY A CA 1
ATOM 644 C C . GLY A 1 84 ? 9.612 -2.421 -8.141 1.00 85.88 84 GLY A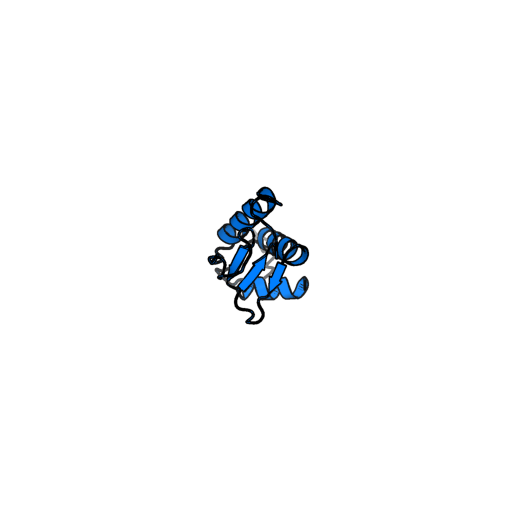 C 1
ATOM 645 O O . GLY A 1 84 ? 9.383 -1.656 -7.203 1.00 85.88 84 GLY A O 1
ATOM 646 N N . GLU A 1 85 ? 8.866 -3.496 -8.421 1.00 91.25 85 GLU A N 1
ATOM 647 C CA . GLU A 1 85 ? 7.659 -3.849 -7.671 1.00 91.25 85 GLU A CA 1
ATOM 648 C C . GLU A 1 85 ? 7.977 -4.036 -6.186 1.00 91.25 85 GLU A C 1
ATOM 650 O O . GLU A 1 85 ? 9.062 -4.489 -5.798 1.00 91.25 85 GLU A O 1
ATOM 655 N N . VAL A 1 86 ? 7.017 -3.686 -5.341 1.00 91.25 86 VAL A N 1
ATOM 656 C CA . VAL A 1 86 ? 7.115 -3.837 -3.893 1.00 91.25 86 VAL A CA 1
ATOM 657 C C . VAL A 1 86 ? 5.963 -4.705 -3.433 1.00 91.25 86 VAL A C 1
ATOM 659 O O . VAL A 1 86 ? 4.800 -4.342 -3.587 1.00 91.25 86 VAL A O 1
ATOM 662 N N . TRP A 1 87 ? 6.309 -5.849 -2.852 1.00 92.75 87 TRP A N 1
ATOM 663 C CA . TRP A 1 87 ? 5.350 -6.835 -2.388 1.00 92.75 87 TRP A CA 1
ATOM 664 C C . TRP A 1 87 ? 5.263 -6.762 -0.867 1.00 92.75 87 TRP A C 1
ATOM 666 O O . TRP A 1 87 ? 6.257 -6.918 -0.155 1.00 92.75 87 TRP A O 1
ATOM 676 N N . VAL A 1 88 ? 4.071 -6.486 -0.351 1.00 93.06 88 VAL A N 1
ATOM 677 C CA . VAL A 1 88 ? 3.833 -6.321 1.087 1.00 93.06 88 VAL A CA 1
ATOM 678 C C . VAL A 1 88 ? 2.760 -7.299 1.512 1.00 93.06 88 VAL A C 1
ATOM 680 O O . VAL A 1 88 ? 1.723 -7.394 0.869 1.00 93.06 88 VAL A O 1
ATOM 683 N N . ARG A 1 89 ? 2.981 -8.032 2.597 1.00 93.19 89 ARG A N 1
ATOM 684 C CA . ARG A 1 89 ? 1.989 -8.968 3.117 1.00 93.19 89 ARG A CA 1
ATOM 685 C C . ARG A 1 89 ? 0.712 -8.239 3.522 1.00 93.19 89 ARG A C 1
ATOM 687 O O . ARG A 1 89 ? 0.785 -7.189 4.168 1.00 93.19 89 ARG A O 1
ATOM 694 N N . THR A 1 90 ? -0.440 -8.807 3.166 1.00 91.19 90 THR A N 1
ATOM 695 C CA . THR A 1 90 ? -1.719 -8.233 3.575 1.00 91.19 90 THR A CA 1
ATOM 696 C C . THR A 1 90 ? -1.871 -8.246 5.088 1.00 91.19 90 THR A C 1
ATOM 698 O O . THR A 1 90 ? -1.414 -9.149 5.795 1.00 91.19 90 THR A O 1
ATOM 701 N N . ASP A 1 91 ? -2.499 -7.191 5.590 1.00 90.06 91 ASP A N 1
ATOM 702 C CA . ASP A 1 91 ? -2.735 -6.978 7.010 1.00 90.06 91 ASP A CA 1
ATOM 703 C C . ASP A 1 91 ? -4.175 -6.490 7.184 1.00 90.06 91 ASP A C 1
ATOM 705 O O . ASP A 1 91 ? -4.552 -5.514 6.528 1.00 90.06 91 ASP A O 1
ATOM 709 N N . PRO A 1 92 ? -4.981 -7.125 8.055 1.00 88.19 92 PRO A N 1
ATOM 710 C CA . PRO A 1 92 ? -6.402 -6.811 8.209 1.00 88.19 92 PRO A CA 1
ATOM 711 C C . PRO A 1 92 ? -6.663 -5.364 8.651 1.00 88.19 92 PRO A C 1
ATOM 713 O O . PRO A 1 92 ? -7.749 -4.837 8.416 1.00 88.19 92 PRO A O 1
ATOM 716 N N . ARG A 1 93 ? -5.684 -4.705 9.283 1.00 87.62 93 ARG A N 1
ATOM 717 C CA . ARG A 1 93 ? -5.778 -3.297 9.701 1.00 87.62 93 ARG A CA 1
ATOM 718 C C . ARG A 1 93 ? -5.665 -2.362 8.503 1.00 87.62 93 ARG A C 1
ATOM 720 O O . ARG A 1 93 ? -6.286 -1.308 8.497 1.00 87.62 93 ARG A O 1
ATOM 727 N N . ILE A 1 94 ? -4.884 -2.758 7.499 1.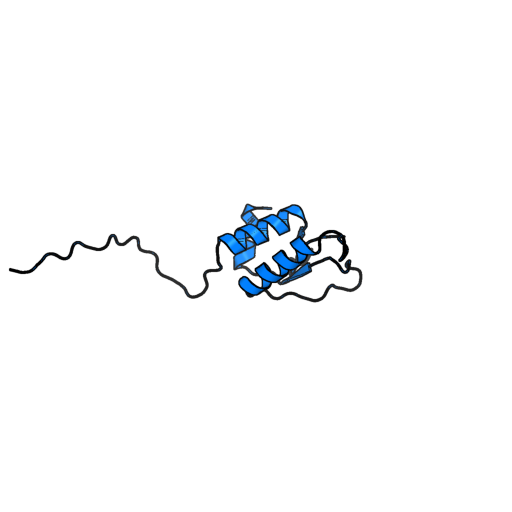00 89.00 94 ILE A N 1
ATOM 728 C CA . ILE A 1 94 ? -4.746 -2.039 6.231 1.00 89.00 94 ILE A CA 1
ATOM 729 C C . ILE A 1 94 ? -5.885 -2.403 5.279 1.00 89.00 94 ILE A C 1
ATOM 731 O O . ILE A 1 94 ? -6.403 -1.517 4.617 1.00 89.00 94 ILE A O 1
ATOM 735 N N . ASP A 1 95 ? -6.315 -3.665 5.244 1.00 87.50 95 ASP A N 1
ATOM 736 C CA . ASP A 1 95 ? -7.399 -4.154 4.379 1.00 87.50 95 ASP A CA 1
ATOM 737 C C . ASP A 1 95 ? -8.715 -3.399 4.622 1.00 87.50 95 ASP A C 1
ATOM 739 O O . ASP A 1 95 ? -9.352 -2.906 3.690 1.00 87.50 95 ASP A O 1
ATOM 743 N N . ALA A 1 96 ? -9.059 -3.198 5.900 1.00 86.81 96 ALA A N 1
ATOM 744 C CA . ALA A 1 96 ? -10.217 -2.402 6.297 1.00 86.81 96 ALA A CA 1
ATOM 745 C C . ALA A 1 96 ? -10.164 -0.964 5.751 1.00 86.81 96 ALA A C 1
ATOM 747 O O . ALA A 1 96 ? -11.199 -0.394 5.404 1.00 86.81 96 ALA A O 1
ATOM 748 N N . GLU A 1 97 ? -8.964 -0.387 5.660 1.00 87.69 97 GLU A N 1
ATOM 749 C CA . GLU A 1 97 ? -8.765 0.958 5.133 1.00 87.69 97 GLU A CA 1
ATOM 750 C C . GLU A 1 97 ? -8.743 0.963 3.606 1.00 87.69 97 GLU A C 1
ATOM 752 O O . GLU A 1 97 ? -9.408 1.808 3.012 1.00 87.69 97 GLU A O 1
ATOM 757 N N . LEU A 1 98 ? -8.063 0.006 2.970 1.00 84.31 98 LEU A N 1
ATOM 758 C CA . LEU A 1 98 ? -8.002 -0.178 1.516 1.00 84.31 98 LEU A CA 1
ATOM 759 C C . LEU A 1 98 ? -9.384 -0.347 0.888 1.00 84.31 98 LEU A C 1
ATOM 761 O O . LEU A 1 98 ? -9.629 0.203 -0.184 1.00 84.31 98 LEU A O 1
ATOM 765 N N . GLY A 1 99 ? -10.318 -1.001 1.583 1.00 81.19 99 GLY A N 1
ATOM 766 C CA . GLY A 1 99 ? -11.718 -1.088 1.160 1.00 81.1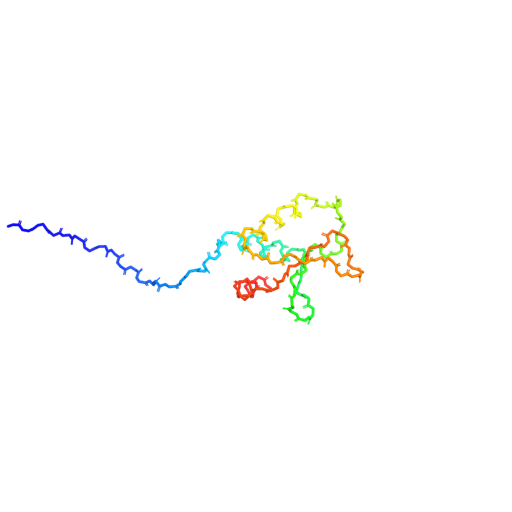9 99 GLY A CA 1
ATOM 767 C C . GLY A 1 99 ? -12.413 0.271 0.967 1.00 81.19 99 GLY A C 1
ATOM 768 O O . GLY A 1 99 ? -13.445 0.330 0.305 1.00 81.19 99 GLY A O 1
ATOM 769 N N . ASN A 1 100 ? -11.858 1.366 1.503 1.00 81.69 100 ASN A N 1
ATOM 770 C CA . ASN A 1 100 ? -12.350 2.730 1.274 1.00 81.69 100 ASN A CA 1
ATOM 771 C C . ASN A 1 100 ? -11.704 3.431 0.062 1.00 81.69 100 ASN A C 1
ATOM 773 O O . ASN A 1 100 ? -12.168 4.506 -0.321 1.00 81.69 100 ASN A O 1
ATOM 777 N N . TRP A 1 101 ? -10.625 2.874 -0.496 1.00 79.31 101 TRP A N 1
ATOM 778 C CA . TRP A 1 101 ? -9.860 3.442 -1.616 1.00 79.31 101 TRP A CA 1
ATOM 779 C C . TRP A 1 101 ? -10.030 2.673 -2.929 1.00 79.31 101 TRP A C 1
ATOM 781 O O . TRP A 1 101 ? -9.795 3.265 -3.982 1.00 79.31 101 TRP A O 1
ATOM 791 N N . ALA A 1 102 ? -10.397 1.389 -2.852 1.00 63.28 102 ALA A N 1
ATOM 792 C CA . ALA A 1 102 ? -10.633 0.502 -3.993 1.00 63.28 102 ALA A CA 1
ATOM 793 C C . ALA A 1 102 ? -11.866 0.885 -4.833 1.00 63.28 102 ALA A C 1
ATOM 795 O O . ALA A 1 102 ? -12.877 1.358 -4.260 1.00 63.28 102 ALA A O 1
#